Protein AF-A0A2E7CZ34-F1 (afdb_monomer_lite)

Radius of gyration: 28.28 Å; chains: 1; bounding box: 72×47×77 Å

Foldseek 3Di:
DDVVVVVVVVVVVVVVVVVVVVVVVVVVVVVVVVVVVVVVPPDPPDPPPDDPLVVCLVQADQADKDALVVSCVRVVNDPVCSVVSVVSVVVCVVVLQKDWFDDLDPPDGTIIHGSNHDDDPDPLRRDDPVRLLVVVCVVVVDDDDPVVSVVVSNVVVPPPPVPPPDD

Secondary structure (DSSP, 8-state):
--HHHHHHHHHHHHHHHHHHHHHHHHHHHHHHHHHHHHHHS-SS----SS-HHHHHHHHS-SSS-EEHHHHHHHTT--GGGHHHHHHHHHHHHHTTSEEEPPPSSTTSPPEEEETTSSS-S-TTTSS-HHHHHHHHHHHH-S---HHHHHHHHHHTTTTTTTSSS--

Sequence (167 aa):
MTAFDELKRQAAAKRDAAIREARKEYRETIRSLDGLRCKLAPKKRKRSSVPLHERILQVIPTDACFTVSDLESWLGLNYSDHDLIRSTLYRMIKRGQIKRMRRSRCREVAMFASVEYGPSVSKWDDMTLVEAAETVLRELGRPISAMALGTWLRSDCRCKNDAQVVA

Structure (mmCIF, N/CA/C/O backbone):
data_AF-A0A2E7CZ34-F1
#
_entry.id   AF-A0A2E7CZ34-F1
#
loop_
_atom_site.group_PDB
_atom_site.id
_atom_site.type_symbol
_atom_site.label_atom_id
_atom_site.label_alt_id
_atom_site.label_comp_id
_atom_site.label_asym_id
_atom_site.label_entity_id
_atom_site.label_seq_id
_atom_site.pdbx_PDB_ins_code
_atom_site.Cartn_x
_atom_site.Cartn_y
_atom_site.Cartn_z
_atom_site.occupancy
_atom_site.B_iso_or_equiv
_atom_site.auth_seq_id
_atom_site.auth_comp_id
_atom_site.auth_asym_id
_atom_site.auth_atom_id
_atom_site.pdbx_PDB_model_num
ATOM 1 N N . MET A 1 1 ? 57.110 -2.429 -32.749 1.00 56.66 1 MET A N 1
ATOM 2 C CA . MET A 1 1 ? 55.735 -2.854 -32.397 1.00 56.66 1 MET A CA 1
ATOM 3 C C . MET A 1 1 ? 55.455 -4.150 -33.130 1.00 56.66 1 MET A C 1
ATOM 5 O O . MET A 1 1 ? 55.829 -4.229 -34.292 1.00 56.66 1 MET A O 1
ATOM 9 N N . THR A 1 2 ? 54.910 -5.172 -32.467 1.00 82.38 2 THR A N 1
ATOM 10 C CA . THR A 1 2 ? 54.723 -6.491 -33.097 1.00 82.38 2 THR A CA 1
ATOM 11 C C . THR A 1 2 ? 53.351 -6.586 -33.769 1.00 82.38 2 THR A C 1
ATOM 13 O O . THR A 1 2 ? 52.384 -6.012 -33.271 1.00 82.38 2 THR A O 1
ATOM 16 N N . ALA A 1 3 ? 53.236 -7.330 -34.875 1.00 82.19 3 ALA A N 1
ATOM 17 C CA . ALA A 1 3 ? 51.959 -7.564 -35.573 1.00 82.19 3 ALA A CA 1
ATOM 18 C C . ALA A 1 3 ? 50.871 -8.159 -34.648 1.00 82.19 3 ALA A C 1
ATOM 20 O O . ALA A 1 3 ? 49.672 -7.961 -34.839 1.00 82.19 3 ALA A O 1
ATOM 21 N N . PHE A 1 4 ? 51.296 -8.848 -33.589 1.00 84.88 4 PHE A N 1
ATOM 22 C CA . PHE A 1 4 ? 50.427 -9.369 -32.541 1.00 84.88 4 PHE A CA 1
ATOM 23 C C . PHE A 1 4 ? 49.767 -8.263 -31.696 1.00 84.88 4 PHE A C 1
ATOM 25 O O . PHE A 1 4 ? 48.591 -8.371 -31.343 1.00 84.88 4 PHE A O 1
ATOM 32 N N . ASP A 1 5 ? 50.485 -7.173 -31.413 1.00 87.19 5 ASP A N 1
ATOM 33 C CA . ASP A 1 5 ? 49.944 -6.023 -30.678 1.00 87.19 5 ASP A CA 1
ATOM 34 C C . ASP A 1 5 ? 48.900 -5.261 -31.508 1.00 87.19 5 ASP A C 1
ATOM 36 O O . ASP A 1 5 ? 47.910 -4.759 -30.969 1.00 87.19 5 ASP A O 1
ATOM 40 N N . GLU A 1 6 ? 49.082 -5.219 -32.830 1.00 84.94 6 GLU A N 1
ATOM 41 C CA . GLU A 1 6 ? 48.107 -4.663 -33.772 1.00 84.94 6 GLU A CA 1
ATOM 42 C C . GLU A 1 6 ? 46.817 -5.483 -33.820 1.00 84.94 6 GLU A C 1
ATOM 44 O O . GLU A 1 6 ? 45.729 -4.918 -33.689 1.00 84.94 6 GLU A O 1
ATOM 49 N N . LEU A 1 7 ? 46.918 -6.813 -33.903 1.00 87.25 7 LEU A N 1
ATOM 50 C CA . LEU A 1 7 ? 45.752 -7.700 -33.845 1.00 87.25 7 LEU A CA 1
ATOM 51 C C . LEU A 1 7 ? 45.006 -7.578 -32.509 1.00 87.25 7 LEU A C 1
ATOM 53 O O . LEU A 1 7 ? 43.774 -7.521 -32.492 1.00 87.25 7 LEU A O 1
ATOM 57 N N . LYS A 1 8 ? 45.729 -7.453 -31.388 1.00 88.69 8 LYS A N 1
ATOM 58 C CA . LYS A 1 8 ? 45.122 -7.188 -30.074 1.00 88.69 8 LYS A CA 1
ATOM 59 C C . LYS A 1 8 ? 44.377 -5.856 -30.036 1.00 88.69 8 LYS A C 1
ATOM 61 O O . LYS A 1 8 ? 43.258 -5.809 -29.526 1.00 88.69 8 LYS A O 1
ATOM 66 N N . ARG A 1 9 ? 44.953 -4.784 -30.590 1.00 88.38 9 ARG A N 1
ATOM 67 C CA . ARG A 1 9 ? 44.278 -3.477 -30.677 1.00 88.38 9 ARG A CA 1
ATOM 68 C C . ARG A 1 9 ? 43.032 -3.533 -31.551 1.00 88.38 9 ARG A C 1
ATOM 70 O O . ARG A 1 9 ? 42.005 -2.986 -31.162 1.00 88.38 9 ARG A O 1
ATOM 77 N N . GLN A 1 10 ? 43.089 -4.222 -32.688 1.00 87.31 10 GLN A N 1
ATOM 78 C CA . GLN A 1 10 ? 41.930 -4.391 -33.565 1.00 87.31 10 GLN A CA 1
ATOM 79 C C . GLN A 1 10 ? 40.818 -5.214 -32.898 1.00 87.31 10 GLN A C 1
ATOM 81 O O . GLN A 1 10 ? 39.644 -4.858 -33.000 1.00 87.31 10 GLN A O 1
ATOM 86 N N . ALA A 1 11 ? 41.168 -6.275 -32.168 1.00 90.38 11 ALA A N 1
ATOM 87 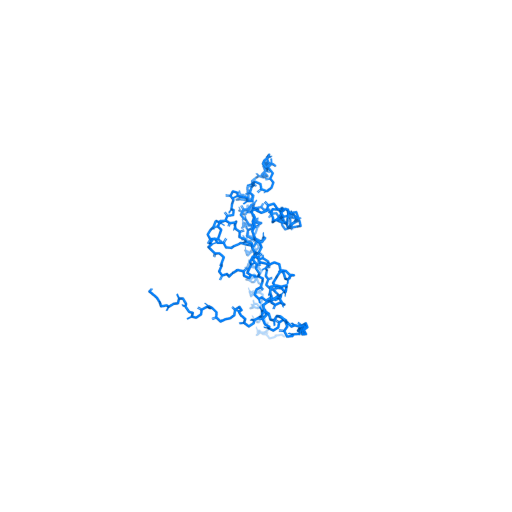C CA . ALA A 1 11 ? 40.204 -7.071 -31.410 1.00 90.38 11 ALA A CA 1
ATOM 88 C C . ALA A 1 11 ? 39.555 -6.262 -30.273 1.00 90.38 11 ALA A C 1
ATOM 90 O O . ALA A 1 11 ? 38.335 -6.310 -30.104 1.00 90.38 11 ALA A O 1
ATOM 91 N N . ALA A 1 12 ? 40.346 -5.474 -29.537 1.00 89.81 12 ALA A N 1
ATOM 92 C CA . ALA A 1 12 ? 39.839 -4.573 -28.503 1.00 89.81 12 ALA A CA 1
ATOM 93 C C . ALA A 1 12 ? 38.894 -3.514 -29.093 1.00 89.81 12 ALA A C 1
ATOM 95 O O . ALA A 1 12 ? 37.781 -3.343 -28.604 1.00 89.81 12 ALA A O 1
ATOM 96 N N . ALA A 1 13 ? 39.273 -2.893 -30.214 1.00 88.62 13 ALA A N 1
ATOM 97 C CA . ALA A 1 13 ? 38.437 -1.912 -30.901 1.00 88.62 13 ALA A CA 1
ATOM 98 C C . ALA A 1 13 ? 37.097 -2.503 -31.374 1.00 88.62 13 ALA A C 1
ATOM 100 O O . ALA A 1 13 ? 36.055 -1.862 -31.219 1.00 88.62 13 ALA A O 1
ATOM 101 N N . LYS A 1 14 ? 37.098 -3.739 -31.899 1.00 92.19 14 LYS A N 1
ATOM 102 C CA . LYS A 1 14 ? 35.868 -4.457 -32.282 1.00 92.19 14 LYS A CA 1
ATOM 103 C C . LYS A 1 14 ? 34.983 -4.762 -31.074 1.00 92.19 14 LYS A C 1
ATOM 105 O O . LYS A 1 14 ? 33.777 -4.530 -31.125 1.00 92.19 14 LYS A O 1
ATOM 110 N N . ARG A 1 15 ? 35.577 -5.229 -29.974 1.00 89.31 15 ARG A N 1
ATOM 111 C CA . ARG A 1 15 ? 34.860 -5.482 -28.718 1.00 89.31 15 ARG A CA 1
ATOM 112 C C . ARG A 1 15 ? 34.220 -4.202 -28.173 1.00 89.31 15 ARG A C 1
ATOM 114 O O . ARG A 1 15 ? 33.045 -4.211 -27.819 1.00 89.31 15 ARG A O 1
ATOM 121 N N . ASP A 1 16 ? 34.959 -3.100 -28.150 1.00 91.25 16 ASP A N 1
ATOM 122 C CA . ASP A 1 16 ? 34.470 -1.821 -27.627 1.00 91.25 16 ASP A CA 1
ATOM 123 C C . ASP A 1 16 ? 33.408 -1.180 -28.527 1.00 91.25 16 ASP A C 1
ATOM 125 O O . ASP A 1 16 ? 32.526 -0.466 -28.042 1.00 91.25 16 ASP A O 1
ATOM 129 N N . ALA A 1 17 ? 33.467 -1.420 -29.840 1.00 91.38 17 ALA A N 1
ATOM 130 C CA . ALA A 1 17 ? 32.405 -1.040 -30.767 1.00 91.38 17 ALA A CA 1
ATOM 131 C C . ALA A 1 17 ? 31.109 -1.813 -30.470 1.00 91.38 17 ALA A C 1
ATOM 133 O O . ALA A 1 17 ? 30.079 -1.183 -30.238 1.00 91.38 17 ALA A O 1
ATOM 134 N N . ALA A 1 18 ? 31.186 -3.142 -30.345 1.00 90.25 18 ALA A N 1
ATOM 135 C CA . ALA A 1 18 ? 30.031 -3.984 -30.027 1.00 90.25 18 ALA A CA 1
ATOM 136 C C . ALA A 1 18 ? 29.403 -3.629 -28.666 1.00 90.25 18 ALA A C 1
ATOM 138 O O . ALA A 1 18 ? 28.185 -3.527 -28.538 1.00 90.25 18 ALA A O 1
ATOM 139 N N . ILE A 1 19 ? 30.225 -3.359 -27.644 1.00 90.06 19 ILE A N 1
ATOM 140 C CA . ILE A 1 19 ? 29.738 -2.927 -26.324 1.00 90.06 19 ILE A CA 1
ATOM 141 C C . ILE A 1 19 ? 29.029 -1.570 -26.412 1.00 90.06 19 ILE A C 1
ATOM 143 O O . ILE A 1 19 ? 28.015 -1.358 -25.742 1.00 90.06 19 ILE A O 1
ATOM 147 N N . ARG A 1 20 ? 29.551 -0.626 -27.204 1.00 92.50 20 ARG A N 1
ATOM 148 C CA . ARG A 1 20 ? 28.905 0.681 -27.392 1.00 92.50 20 ARG A CA 1
ATOM 149 C C . ARG A 1 20 ? 27.564 0.554 -28.100 1.00 92.50 20 ARG A C 1
ATOM 151 O O . ARG A 1 20 ? 26.617 1.215 -27.681 1.00 92.50 20 ARG A O 1
ATOM 158 N N . GLU A 1 21 ? 27.488 -0.289 -29.119 1.00 91.88 21 GLU A N 1
ATOM 159 C CA . GLU A 1 21 ? 26.266 -0.539 -29.878 1.00 91.88 21 GLU A CA 1
ATOM 160 C C . GLU A 1 21 ? 25.191 -1.194 -29.003 1.00 91.88 21 GLU A C 1
ATOM 162 O O . GLU A 1 21 ? 24.110 -0.629 -28.849 1.00 91.88 21 GLU A O 1
ATOM 167 N N . ALA A 1 22 ? 25.541 -2.255 -28.268 1.00 88.88 22 ALA A N 1
ATOM 168 C CA . ALA A 1 22 ? 24.637 -2.903 -27.316 1.00 88.88 22 ALA A CA 1
ATOM 169 C C . ALA A 1 22 ? 24.145 -1.942 -26.215 1.00 88.88 22 ALA A C 1
ATOM 171 O O . ALA A 1 22 ? 22.974 -1.942 -25.835 1.00 88.88 22 ALA A O 1
ATOM 172 N N . ARG A 1 23 ? 25.021 -1.064 -25.704 1.00 90.75 23 ARG A N 1
ATOM 173 C CA . ARG A 1 23 ? 24.629 -0.032 -24.725 1.00 90.75 23 ARG A CA 1
ATOM 174 C C . ARG A 1 23 ? 23.693 1.013 -25.321 1.00 90.75 23 ARG A C 1
ATOM 176 O O . ARG A 1 23 ? 22.861 1.549 -24.589 1.00 90.75 23 ARG A O 1
ATOM 183 N N . LYS A 1 24 ? 23.863 1.360 -26.597 1.00 92.88 24 LYS A N 1
ATOM 184 C CA . LYS A 1 24 ? 22.998 2.313 -27.297 1.00 92.88 24 LYS A CA 1
ATOM 185 C C . LYS A 1 24 ? 21.608 1.712 -27.483 1.00 92.88 24 LYS A C 1
ATOM 187 O O . LYS A 1 24 ? 20.641 2.341 -27.064 1.00 92.88 24 LYS A O 1
ATOM 192 N N . GLU A 1 25 ? 21.543 0.483 -27.986 1.00 90.62 25 GLU A N 1
ATOM 193 C CA . GLU A 1 25 ? 20.299 -0.260 -28.181 1.00 90.62 25 GLU A CA 1
ATOM 194 C C . GLU A 1 25 ? 19.543 -0.424 -26.858 1.00 90.62 25 GLU A C 1
ATOM 196 O O . GLU A 1 25 ? 18.396 -0.005 -26.751 1.00 90.62 25 GLU A O 1
ATOM 201 N N . TYR A 1 26 ? 20.223 -0.856 -25.790 1.00 89.50 26 TYR A N 1
ATOM 202 C CA . TYR A 1 26 ? 19.622 -0.968 -24.457 1.00 89.50 26 TYR A CA 1
ATOM 203 C C . TYR A 1 26 ? 19.017 0.354 -23.952 1.00 89.50 26 TYR A C 1
ATOM 205 O O . TYR A 1 26 ? 17.918 0.377 -23.395 1.00 89.50 26 TYR A O 1
ATOM 213 N N . ARG A 1 27 ? 19.704 1.490 -24.158 1.00 88.38 27 ARG A N 1
ATOM 214 C CA . ARG A 1 27 ? 19.172 2.813 -23.779 1.00 88.38 27 ARG A CA 1
ATOM 215 C C . ARG A 1 27 ? 17.959 3.208 -24.616 1.00 88.38 27 ARG A C 1
ATOM 217 O O . ARG A 1 27 ? 17.063 3.866 -24.091 1.00 88.38 27 ARG A O 1
ATOM 224 N N . GLU A 1 28 ? 17.941 2.860 -25.897 1.00 89.69 28 GLU A N 1
ATOM 225 C CA . GLU A 1 28 ? 16.801 3.103 -26.784 1.00 89.69 28 GLU A CA 1
ATOM 226 C C . GLU A 1 28 ? 15.602 2.239 -26.381 1.00 89.69 28 GLU A C 1
ATOM 228 O O . GLU A 1 28 ? 14.491 2.761 -26.275 1.00 89.69 28 GLU A O 1
ATOM 233 N N . THR A 1 29 ? 15.824 0.969 -26.030 1.00 84.94 29 THR A N 1
ATOM 234 C CA . THR A 1 29 ? 14.781 0.081 -25.501 1.00 84.94 29 THR A CA 1
ATOM 235 C C . THR A 1 29 ? 14.217 0.600 -24.183 1.00 84.94 29 THR A C 1
ATOM 237 O O . THR A 1 29 ? 12.998 0.658 -24.034 1.00 84.94 29 THR A O 1
ATOM 240 N N . ILE A 1 30 ? 15.065 1.050 -23.248 1.00 87.06 30 ILE A N 1
ATOM 241 C CA . ILE A 1 30 ? 14.601 1.667 -21.994 1.00 87.06 30 ILE A CA 1
ATOM 242 C C . ILE A 1 30 ? 13.740 2.898 -22.280 1.00 87.06 30 ILE A C 1
ATOM 244 O O . ILE A 1 30 ? 12.641 3.000 -21.744 1.00 87.06 30 ILE A O 1
ATOM 248 N N . ARG A 1 31 ? 14.178 3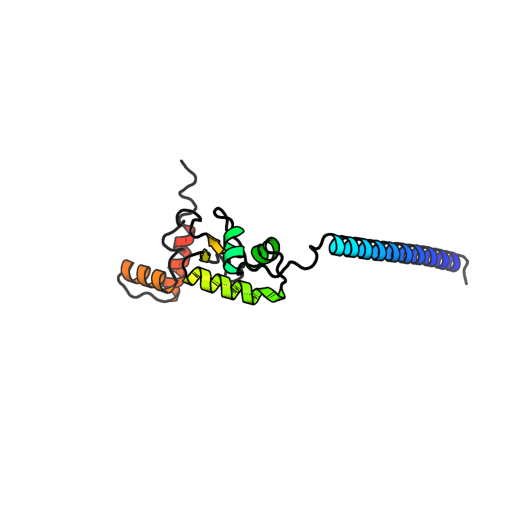.805 -23.164 1.00 81.44 31 ARG A N 1
ATOM 249 C CA . ARG A 1 31 ? 13.372 4.987 -23.519 1.00 81.44 31 ARG A CA 1
ATOM 250 C C . ARG A 1 31 ? 12.048 4.615 -24.179 1.00 81.44 31 ARG A C 1
ATOM 252 O O . ARG A 1 31 ? 11.045 5.277 -23.930 1.00 81.44 31 ARG A O 1
ATOM 259 N N . SER A 1 32 ? 12.035 3.575 -25.012 1.00 79.94 32 SER A N 1
ATOM 260 C CA . SER A 1 32 ? 10.811 3.051 -25.624 1.00 79.94 32 SER A CA 1
ATOM 261 C C . SER A 1 32 ? 9.853 2.498 -24.565 1.00 79.94 32 SER A C 1
ATOM 263 O O . SER A 1 32 ? 8.675 2.855 -24.554 1.00 79.94 32 SER A O 1
ATOM 265 N N . LEU A 1 33 ? 10.365 1.711 -23.612 1.00 74.50 33 LEU A N 1
ATOM 266 C CA . LEU A 1 33 ? 9.592 1.184 -22.486 1.00 74.50 33 LEU A CA 1
ATOM 267 C C . LEU A 1 33 ? 9.063 2.296 -21.577 1.00 74.50 33 LEU A C 1
ATOM 269 O O . LEU A 1 33 ? 7.897 2.252 -21.195 1.00 74.50 33 LEU A O 1
ATOM 273 N N . ASP A 1 34 ? 9.865 3.317 -21.278 1.00 69.12 34 ASP A N 1
ATOM 274 C CA . ASP A 1 34 ? 9.423 4.481 -20.503 1.00 69.12 34 ASP A CA 1
ATOM 275 C C . ASP A 1 34 ? 8.373 5.299 -21.267 1.00 69.12 34 ASP A C 1
ATOM 277 O O . ASP A 1 34 ? 7.374 5.729 -20.693 1.00 69.12 34 ASP A O 1
ATOM 281 N N . GLY A 1 35 ? 8.525 5.449 -22.585 1.00 72.44 35 GLY A N 1
ATOM 282 C CA . GLY A 1 35 ? 7.521 6.072 -23.447 1.00 72.44 35 GLY A CA 1
ATOM 283 C C . GLY A 1 35 ? 6.200 5.298 -23.472 1.00 72.44 35 GLY A C 1
ATOM 284 O O . GLY A 1 35 ? 5.127 5.900 -23.403 1.00 72.44 35 GLY A O 1
ATOM 285 N N . LEU A 1 36 ? 6.258 3.966 -23.524 1.00 75.31 36 LEU A N 1
ATOM 286 C CA . LEU A 1 36 ? 5.084 3.095 -23.444 1.00 75.31 36 LEU A CA 1
ATOM 287 C C . LEU A 1 36 ? 4.442 3.137 -22.054 1.00 75.31 36 LEU A C 1
ATOM 289 O O . LEU A 1 36 ? 3.221 3.251 -21.964 1.00 75.31 36 LEU A O 1
ATOM 293 N N . ARG A 1 37 ? 5.238 3.151 -20.978 1.00 61.28 37 ARG A N 1
ATOM 294 C CA . ARG A 1 37 ? 4.757 3.369 -19.605 1.00 61.28 37 ARG A CA 1
ATOM 295 C C . ARG A 1 37 ? 4.054 4.712 -19.464 1.00 61.28 37 ARG A C 1
ATOM 297 O O . ARG A 1 37 ? 2.986 4.757 -18.873 1.00 61.28 37 ARG A O 1
ATOM 304 N N . CYS A 1 38 ? 4.577 5.780 -20.062 1.00 57.88 38 CYS A N 1
ATOM 305 C CA . CYS A 1 38 ? 3.928 7.093 -20.075 1.00 57.88 38 CYS A CA 1
ATOM 306 C C . CYS A 1 38 ? 2.626 7.123 -20.894 1.00 57.88 38 CYS A C 1
ATOM 308 O O . CYS A 1 38 ? 1.723 7.887 -20.564 1.00 57.88 38 CYS A O 1
ATOM 310 N N . LYS A 1 39 ? 2.507 6.306 -21.951 1.00 59.34 39 LYS A N 1
ATOM 311 C CA . LYS A 1 39 ? 1.268 6.173 -22.744 1.00 59.34 39 LYS A CA 1
ATOM 312 C C . LYS A 1 39 ? 0.211 5.308 -22.054 1.00 59.34 39 LYS A C 1
ATOM 314 O O . LYS A 1 39 ? -0.977 5.577 -22.207 1.00 59.34 39 LYS A O 1
ATOM 319 N N . LEU A 1 40 ? 0.643 4.290 -21.312 1.00 58.44 40 LEU A N 1
ATOM 320 C CA . LEU A 1 40 ? -0.210 3.419 -20.498 1.00 58.44 40 LEU A CA 1
ATOM 321 C C . LEU A 1 40 ? -0.546 4.041 -19.136 1.00 58.44 40 LEU A C 1
ATOM 323 O O . LEU A 1 40 ? -1.537 3.660 -18.517 1.00 58.44 40 LEU A O 1
ATOM 327 N N . ALA A 1 41 ? 0.244 5.014 -18.673 1.00 52.59 41 ALA A N 1
ATOM 328 C CA . ALA A 1 41 ? -0.063 5.783 -17.483 1.00 52.59 41 ALA A CA 1
ATOM 329 C C . ALA A 1 41 ? -1.370 6.557 -17.721 1.00 52.59 41 ALA A C 1
ATOM 331 O O . ALA A 1 41 ? -1.464 7.337 -18.676 1.00 52.59 41 ALA A O 1
ATOM 332 N N . PRO A 1 42 ? -2.400 6.367 -16.879 1.00 52.69 42 PRO A N 1
ATOM 333 C CA . PRO A 1 42 ? -3.674 7.040 -17.063 1.00 52.69 42 PRO A CA 1
ATOM 334 C C . PRO A 1 42 ? -3.458 8.557 -17.030 1.00 52.69 42 PRO A C 1
ATOM 336 O O . PRO A 1 42 ? -3.040 9.115 -16.012 1.00 52.69 42 PRO A O 1
ATOM 339 N N . LYS A 1 43 ? -3.735 9.223 -18.165 1.00 52.44 43 LYS A N 1
ATOM 340 C CA . LYS A 1 43 ? -3.729 10.688 -18.317 1.00 52.44 43 LYS A CA 1
ATOM 341 C C . LYS A 1 43 ? -4.408 11.312 -17.101 1.00 52.44 43 LYS A C 1
ATOM 343 O O . LYS A 1 43 ? -5.585 11.039 -16.887 1.00 52.44 43 LYS A O 1
ATOM 348 N N . LYS A 1 44 ? -3.646 12.104 -16.329 1.00 49.75 44 LYS A N 1
ATOM 349 C CA . LYS A 1 44 ? -4.066 12.938 -15.184 1.00 49.75 44 LYS A CA 1
ATOM 350 C C . LYS A 1 44 ? -5.462 12.577 -14.682 1.00 49.75 44 LYS A C 1
ATOM 352 O O . LYS A 1 44 ? -6.456 13.137 -15.144 1.00 49.75 44 LYS A O 1
ATOM 357 N N . ARG A 1 45 ? -5.521 11.630 -13.743 1.00 52.75 45 ARG A N 1
ATOM 358 C CA . ARG A 1 45 ? -6.765 11.269 -13.061 1.00 52.75 45 ARG A CA 1
ATOM 359 C C . ARG A 1 45 ? -7.435 12.559 -12.600 1.00 52.75 45 ARG A C 1
ATOM 361 O O . ARG A 1 45 ? -6.839 13.322 -11.836 1.00 52.75 45 ARG A O 1
ATOM 368 N N . LYS A 1 46 ? -8.648 12.820 -13.107 1.00 51.00 46 LYS A N 1
ATOM 369 C CA . LYS A 1 46 ? -9.557 13.819 -12.534 1.00 51.00 46 LYS A CA 1
ATOM 370 C C . LYS A 1 46 ? -9.452 13.659 -11.022 1.00 51.00 46 LYS A C 1
ATOM 372 O O . LYS A 1 46 ? -9.545 12.524 -10.551 1.00 51.00 46 LYS A O 1
ATOM 377 N N . ARG A 1 47 ? -9.199 14.747 -10.280 1.00 52.97 47 ARG A N 1
ATOM 378 C CA . ARG A 1 47 ? -9.333 14.714 -8.819 1.00 52.97 47 ARG A CA 1
ATOM 379 C C . ARG A 1 47 ? -10.700 14.104 -8.561 1.00 52.97 47 ARG A C 1
ATOM 381 O O . ARG A 1 47 ? -11.709 14.690 -8.943 1.00 52.97 47 ARG A O 1
ATOM 388 N N . SER A 1 48 ? -10.697 12.873 -8.071 1.00 56.47 48 SER A N 1
ATOM 389 C CA . SER A 1 48 ? -11.920 12.167 -7.753 1.00 56.47 48 SER A CA 1
ATOM 390 C C . SER A 1 48 ? -12.695 13.069 -6.802 1.00 56.47 48 SER A C 1
ATOM 392 O O . SER A 1 48 ? -12.139 13.470 -5.781 1.00 56.47 48 SER A O 1
ATOM 394 N N . SER A 1 49 ? -13.932 13.431 -7.148 1.00 67.62 49 SER A N 1
ATOM 395 C CA . SER A 1 49 ? -14.816 14.146 -6.218 1.00 67.62 49 SER A CA 1
ATOM 396 C C . SER A 1 49 ? -15.074 13.309 -4.965 1.00 67.62 49 SER A C 1
ATOM 398 O O . SER A 1 49 ? -15.363 13.854 -3.907 1.00 67.62 49 SER A O 1
ATOM 400 N N . VAL A 1 50 ? -14.921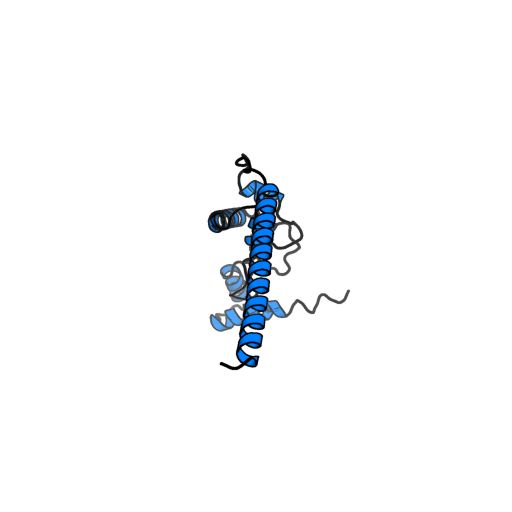 11.987 -5.096 1.00 78.00 50 VAL A N 1
ATOM 401 C CA . VAL A 1 50 ? -15.029 11.011 -4.021 1.00 78.00 50 VAL A CA 1
ATOM 402 C C . VAL A 1 50 ? -13.815 11.135 -3.089 1.00 78.00 50 VAL A C 1
ATOM 404 O O . VAL A 1 50 ? -12.673 10.999 -3.561 1.00 78.00 50 VAL A O 1
ATOM 407 N N . PRO A 1 51 ? -14.039 11.370 -1.784 1.00 86.88 51 PRO A N 1
ATOM 408 C CA . PRO A 1 51 ? -13.001 11.404 -0.764 1.00 86.88 51 PRO A CA 1
ATOM 409 C C . PRO A 1 51 ? -12.140 10.134 -0.734 1.00 86.88 51 PRO A C 1
ATOM 411 O O . PRO A 1 51 ? -12.601 9.034 -1.031 1.00 86.88 51 PRO A O 1
ATOM 414 N N . LEU A 1 52 ? -10.887 10.261 -0.287 1.00 87.19 52 LEU A N 1
ATOM 415 C CA . LEU A 1 52 ? -9.940 9.139 -0.236 1.00 87.19 52 LEU A CA 1
ATOM 416 C C . LEU A 1 52 ? -10.464 7.936 0.570 1.00 87.19 52 LEU A C 1
ATOM 418 O O . LEU A 1 52 ? -10.264 6.803 0.156 1.00 87.19 52 LEU A O 1
ATOM 422 N N . HIS A 1 53 ? -11.155 8.172 1.688 1.00 88.38 53 HIS A N 1
ATOM 423 C CA . HIS A 1 53 ? -11.671 7.096 2.539 1.00 88.38 53 HIS A CA 1
ATOM 424 C C . HIS A 1 53 ? -12.732 6.224 1.841 1.00 88.38 53 HIS A C 1
ATOM 426 O O . HIS A 1 53 ? -12.686 5.005 1.961 1.00 88.38 53 HIS A O 1
ATOM 432 N N . GLU A 1 54 ? -13.638 6.824 1.064 1.00 88.31 54 GLU A N 1
ATOM 433 C CA . GLU A 1 54 ? -14.640 6.096 0.273 1.00 88.31 54 GLU A CA 1
ATOM 434 C C . GLU A 1 54 ? -13.976 5.276 -0.833 1.00 88.31 54 GLU A C 1
ATOM 436 O O . GLU A 1 54 ? -14.316 4.115 -1.040 1.00 88.31 54 GLU A O 1
ATOM 441 N N . ARG A 1 55 ? -12.959 5.843 -1.491 1.00 89.50 55 ARG A N 1
ATOM 442 C CA . ARG A 1 55 ? -12.172 5.117 -2.497 1.00 89.50 55 ARG A CA 1
ATOM 443 C C . ARG A 1 55 ? -11.439 3.920 -1.898 1.00 89.50 55 ARG A C 1
ATOM 445 O O . ARG A 1 55 ? -11.350 2.885 -2.541 1.00 89.50 55 ARG A O 1
ATOM 452 N N . ILE A 1 56 ? -10.903 4.067 -0.687 1.00 90.75 56 ILE A N 1
ATOM 453 C CA . ILE A 1 56 ? -10.247 2.977 0.037 1.00 90.75 56 ILE A CA 1
ATOM 454 C C . ILE A 1 56 ? -11.262 1.852 0.306 1.00 90.75 56 ILE A C 1
ATOM 456 O O . ILE A 1 56 ? -10.988 0.708 -0.035 1.00 90.75 56 ILE A O 1
ATOM 460 N N . LEU A 1 57 ? -12.454 2.165 0.826 1.00 88.44 57 LEU A N 1
ATOM 461 C CA . LEU A 1 57 ? -13.489 1.158 1.113 1.00 88.44 57 LEU A CA 1
ATOM 462 C C . LEU A 1 57 ? -13.961 0.381 -0.124 1.00 88.44 57 LEU A C 1
ATOM 464 O O . LEU A 1 57 ? -14.272 -0.795 -0.009 1.00 88.44 57 LEU A O 1
ATOM 468 N N . GLN A 1 58 ? -13.984 1.010 -1.301 1.00 88.19 58 GLN A N 1
ATOM 469 C CA . GLN A 1 58 ? -14.378 0.351 -2.555 1.00 88.19 58 GLN A CA 1
ATOM 470 C C . GLN A 1 58 ? -13.369 -0.688 -3.059 1.00 88.19 58 GLN A C 1
ATOM 472 O O . GLN A 1 58 ? -13.707 -1.497 -3.918 1.00 88.19 58 GLN A O 1
ATOM 477 N N . VAL A 1 59 ? -12.122 -0.613 -2.598 1.00 87.88 59 VAL A N 1
ATOM 478 C CA . VAL A 1 59 ? -10.998 -1.365 -3.172 1.00 87.88 59 VAL A CA 1
ATOM 479 C C . VAL A 1 59 ? -10.417 -2.372 -2.180 1.00 87.88 59 VAL A C 1
ATOM 481 O O . VAL A 1 59 ? -9.735 -3.308 -2.588 1.00 87.88 59 VAL A O 1
ATOM 484 N N . ILE A 1 60 ? -10.677 -2.200 -0.883 1.00 90.25 60 ILE A N 1
ATOM 485 C CA . ILE A 1 60 ? -10.206 -3.129 0.143 1.00 90.25 60 ILE A CA 1
ATOM 486 C C . ILE A 1 60 ? -10.847 -4.515 -0.056 1.00 90.25 60 ILE A C 1
ATOM 488 O O . ILE A 1 60 ? -12.072 -4.601 -0.145 1.00 90.25 60 ILE A O 1
ATOM 492 N N . PRO A 1 61 ? -10.052 -5.600 -0.038 1.00 84.69 61 PRO A N 1
ATOM 493 C CA . PRO A 1 61 ? -10.586 -6.954 0.007 1.00 84.69 61 PRO A CA 1
ATOM 494 C C . PRO A 1 61 ? -11.269 -7.232 1.354 1.00 84.69 61 PRO A C 1
ATOM 496 O O . PRO A 1 61 ? -10.758 -6.884 2.422 1.00 84.69 61 PRO A O 1
ATOM 499 N N . THR A 1 62 ? -12.432 -7.876 1.311 1.00 84.19 62 THR A N 1
ATOM 500 C CA . THR A 1 62 ? -13.185 -8.291 2.507 1.00 84.19 62 THR A CA 1
ATOM 501 C C . THR A 1 62 ? -12.628 -9.569 3.130 1.00 84.19 62 THR A C 1
ATOM 503 O O . THR A 1 62 ? -12.796 -9.800 4.322 1.00 84.19 62 THR A O 1
ATOM 506 N N . ASP A 1 63 ? -11.942 -10.381 2.331 1.00 79.88 63 ASP A N 1
ATOM 507 C CA . ASP A 1 63 ? -11.463 -11.732 2.623 1.00 79.88 63 ASP A CA 1
ATOM 508 C C . ASP A 1 63 ? -9.936 -11.826 2.769 1.00 79.88 63 ASP A C 1
ATOM 510 O O . ASP A 1 63 ? -9.409 -12.916 2.987 1.00 79.88 63 ASP A O 1
ATOM 514 N N . ALA A 1 64 ? -9.217 -10.702 2.683 1.00 80.75 64 ALA A N 1
ATOM 515 C CA . ALA A 1 64 ? -7.762 -10.667 2.790 1.00 80.75 64 ALA A CA 1
ATOM 516 C C . ALA A 1 64 ? -7.240 -9.460 3.584 1.00 80.75 64 ALA A C 1
ATOM 518 O O . ALA A 1 64 ? -7.852 -8.392 3.651 1.00 80.75 64 ALA A O 1
ATOM 519 N N . CYS A 1 65 ? -6.044 -9.626 4.150 1.00 86.88 65 CYS A N 1
ATOM 520 C CA . CYS A 1 65 ? -5.263 -8.522 4.696 1.00 86.88 65 CYS A CA 1
ATOM 521 C C . CYS A 1 65 ? -4.591 -7.721 3.571 1.00 86.88 65 CYS A C 1
ATOM 523 O O . CYS A 1 65 ? -4.203 -8.272 2.544 1.00 86.88 65 CYS A O 1
ATOM 525 N N . PHE A 1 66 ? -4.369 -6.431 3.808 1.00 88.69 66 PHE A N 1
ATOM 526 C CA . PHE A 1 66 ? -3.679 -5.530 2.888 1.00 88.69 66 PHE A CA 1
ATOM 527 C C . PHE A 1 66 ? -2.705 -4.604 3.623 1.00 88.69 66 PHE A C 1
ATOM 529 O O . PHE A 1 66 ? -2.796 -4.377 4.833 1.00 88.69 66 PHE A O 1
ATOM 536 N N . THR A 1 67 ? -1.759 -4.040 2.883 1.00 90.44 67 THR A N 1
ATOM 537 C CA . THR A 1 67 ? -0.776 -3.065 3.363 1.00 90.44 67 THR A CA 1
ATOM 538 C C . THR A 1 67 ? -1.013 -1.683 2.752 1.00 90.44 67 THR A C 1
ATOM 540 O O . THR A 1 67 ? -1.826 -1.496 1.847 1.00 90.44 67 THR A O 1
ATOM 543 N N . VAL A 1 68 ? -0.281 -0.676 3.240 1.00 89.62 68 VAL A N 1
ATOM 544 C CA . VAL A 1 68 ? -0.324 0.676 2.652 1.00 89.62 68 VAL A CA 1
ATOM 545 C C . VAL A 1 68 ? 0.155 0.663 1.198 1.00 89.62 68 VAL A C 1
ATOM 547 O O . VAL A 1 68 ? -0.434 1.341 0.364 1.00 89.62 68 VAL A O 1
ATOM 550 N N . SER A 1 69 ? 1.176 -0.136 0.884 1.00 87.12 69 SER A N 1
ATOM 551 C CA . SER A 1 69 ? 1.718 -0.246 -0.473 1.00 87.12 69 SER A CA 1
ATOM 552 C C . SER A 1 69 ? 0.730 -0.889 -1.449 1.00 87.12 69 SER A C 1
ATOM 554 O O . SER A 1 69 ? 0.678 -0.495 -2.613 1.00 87.12 69 SER A O 1
ATOM 556 N N . ASP A 1 70 ? -0.108 -1.813 -0.974 1.00 87.88 70 ASP A N 1
ATOM 557 C CA . ASP A 1 70 ? -1.180 -2.389 -1.793 1.00 87.88 70 ASP A CA 1
ATOM 558 C C . ASP A 1 70 ? -2.217 -1.319 -2.156 1.00 87.88 70 ASP A C 1
ATOM 560 O O . ASP A 1 70 ? -2.585 -1.179 -3.321 1.00 87.88 70 ASP A O 1
ATOM 564 N N . LEU A 1 71 ? -2.607 -0.478 -1.188 1.00 88.69 71 LEU A N 1
ATOM 565 C CA . LEU A 1 71 ? -3.504 0.653 -1.441 1.00 88.69 71 LEU A CA 1
ATOM 566 C C . LEU A 1 71 ? -2.899 1.685 -2.394 1.00 88.69 71 LEU A C 1
ATOM 568 O O . LEU A 1 71 ? -3.615 2.202 -3.249 1.00 88.69 71 LEU A O 1
ATOM 572 N N . GLU A 1 72 ? -1.605 1.988 -2.268 1.00 87.69 72 GLU A N 1
ATOM 573 C CA . GLU A 1 72 ? -0.899 2.867 -3.208 1.00 87.69 72 GLU A CA 1
ATOM 574 C C . GLU A 1 72 ? -0.986 2.323 -4.634 1.00 87.69 72 GLU A C 1
ATOM 576 O O . GLU A 1 72 ? -1.323 3.068 -5.555 1.00 87.69 72 GLU A O 1
ATOM 581 N N . SER A 1 73 ? -0.771 1.017 -4.803 1.00 86.31 73 SER A N 1
ATOM 582 C CA . SER A 1 73 ? -0.877 0.333 -6.092 1.00 86.31 73 SER A CA 1
ATOM 583 C C . SER A 1 73 ? -2.307 0.365 -6.643 1.00 86.31 73 SER A C 1
ATOM 585 O O . SER A 1 73 ? -2.541 0.876 -7.742 1.00 86.31 73 SER A O 1
ATOM 587 N N . TRP A 1 74 ? -3.297 -0.094 -5.870 1.00 87.31 74 TRP A N 1
ATOM 588 C CA . TRP A 1 74 ? -4.681 -0.209 -6.340 1.00 87.31 74 TRP A CA 1
ATOM 589 C C . TRP A 1 74 ? -5.332 1.149 -6.606 1.00 87.31 74 TRP A C 1
ATOM 591 O O . TRP A 1 74 ? -6.023 1.346 -7.608 1.00 87.31 74 TRP A O 1
ATOM 601 N N . LEU A 1 75 ? -5.072 2.130 -5.741 1.00 86.38 75 LEU A N 1
ATOM 602 C CA . LEU A 1 75 ? -5.575 3.489 -5.906 1.00 86.38 75 LEU A CA 1
ATOM 603 C C . LEU A 1 75 ? -4.694 4.333 -6.820 1.00 86.38 75 LEU A C 1
ATOM 605 O O . LEU A 1 75 ? -5.049 5.494 -7.039 1.00 86.38 75 LEU A O 1
ATOM 609 N N . GLY A 1 76 ? -3.601 3.774 -7.367 1.00 84.50 76 GLY A N 1
ATOM 610 C CA . GLY A 1 76 ? -2.524 4.428 -8.125 1.00 84.50 76 GLY A CA 1
ATOM 611 C C . GLY A 1 76 ? -2.135 5.787 -7.546 1.00 84.50 76 GLY A C 1
ATOM 612 O O . GLY A 1 76 ? -2.226 6.808 -8.235 1.00 84.50 76 GLY A O 1
ATOM 613 N N . LEU A 1 77 ? -1.838 5.787 -6.252 1.00 83.62 77 LEU A N 1
ATOM 614 C CA . LEU A 1 77 ? -1.334 6.933 -5.509 1.00 83.62 77 LEU A CA 1
ATOM 615 C C . LEU A 1 77 ? 0.192 6.930 -5.565 1.00 83.62 77 LEU A C 1
ATOM 617 O O . LEU A 1 77 ? 0.818 5.891 -5.772 1.00 83.62 77 LEU A O 1
ATOM 621 N N . ASN A 1 78 ? 0.792 8.103 -5.403 1.00 84.19 78 ASN A N 1
ATOM 622 C CA . ASN A 1 78 ? 2.243 8.210 -5.388 1.00 84.19 78 ASN A CA 1
ATOM 623 C C . ASN A 1 78 ? 2.768 7.959 -3.974 1.00 84.19 78 ASN A C 1
ATOM 625 O O . ASN A 1 78 ? 2.068 8.187 -2.992 1.00 84.19 78 ASN A O 1
ATOM 629 N N . TYR A 1 79 ? 4.049 7.607 -3.860 1.00 76.94 79 TYR A N 1
ATOM 630 C CA . TYR A 1 79 ? 4.723 7.482 -2.562 1.00 76.94 79 TYR A CA 1
ATOM 631 C C . TYR A 1 79 ? 4.644 8.770 -1.716 1.00 76.94 79 TYR A C 1
ATOM 633 O O . TYR A 1 79 ? 4.644 8.724 -0.491 1.00 76.94 79 TYR A O 1
ATOM 641 N N . SER A 1 80 ? 4.508 9.939 -2.354 1.00 79.88 80 SER A N 1
ATOM 642 C CA . SER A 1 80 ? 4.271 11.217 -1.667 1.00 79.88 80 SER A CA 1
ATOM 643 C C . SER A 1 80 ? 2.967 11.256 -0.861 1.00 79.88 80 SER A C 1
ATOM 645 O O . SER A 1 80 ? 2.840 12.070 0.047 1.00 79.88 80 SER A O 1
ATOM 647 N N . ASP A 1 81 ? 2.001 10.392 -1.182 1.00 84.81 81 ASP A N 1
ATOM 648 C CA . ASP A 1 81 ? 0.695 10.324 -0.527 1.00 84.81 81 ASP A CA 1
ATOM 649 C C . ASP A 1 81 ? 0.690 9.347 0.666 1.00 84.81 81 ASP A C 1
ATOM 651 O O . ASP A 1 81 ? -0.336 9.189 1.332 1.00 84.81 81 ASP A O 1
ATOM 655 N N . HIS A 1 82 ? 1.826 8.711 0.977 1.00 86.06 82 HIS A N 1
ATOM 656 C CA . HIS A 1 82 ? 1.943 7.680 2.013 1.00 86.06 82 HIS A CA 1
ATOM 657 C C . HIS A 1 82 ? 1.422 8.147 3.383 1.00 86.06 82 HIS A C 1
ATOM 659 O O . HIS A 1 82 ? 0.620 7.465 4.029 1.00 86.06 82 HIS A O 1
ATOM 665 N N . ASP A 1 83 ? 1.812 9.346 3.821 1.00 86.50 83 ASP A N 1
ATOM 666 C CA . ASP A 1 83 ? 1.389 9.905 5.112 1.00 86.50 83 ASP A CA 1
ATOM 667 C C . ASP A 1 83 ? -0.107 10.256 5.141 1.00 86.50 83 ASP A C 1
ATOM 669 O O . ASP A 1 83 ? -0.790 10.090 6.163 1.00 86.50 83 ASP A O 1
ATOM 673 N N . LEU A 1 84 ? -0.657 10.677 3.998 1.00 88.69 84 LEU A N 1
ATOM 674 C CA . LEU A 1 84 ? -2.088 10.924 3.848 1.00 88.69 84 LEU A CA 1
ATOM 675 C C . LEU A 1 84 ? -2.882 9.616 3.966 1.00 88.69 84 LEU A C 1
ATOM 677 O O . LEU A 1 84 ? -3.905 9.573 4.654 1.00 88.69 84 LEU A O 1
ATOM 681 N N . ILE A 1 85 ? -2.397 8.534 3.355 1.00 90.62 85 ILE A N 1
ATOM 682 C CA . ILE A 1 85 ? -3.027 7.214 3.461 1.00 90.62 85 ILE A CA 1
ATOM 683 C C . ILE A 1 85 ? -2.966 6.729 4.911 1.00 90.62 85 ILE A C 1
ATOM 685 O O . ILE A 1 85 ? -3.998 6.372 5.475 1.00 90.62 85 ILE A O 1
ATOM 689 N N . ARG A 1 86 ? -1.801 6.795 5.569 1.00 90.31 86 ARG A N 1
ATOM 690 C CA . ARG A 1 86 ? -1.650 6.375 6.976 1.00 90.31 86 ARG A CA 1
ATOM 691 C C . ARG A 1 86 ? -2.580 7.128 7.920 1.00 90.31 86 ARG A C 1
ATOM 693 O O . ARG A 1 86 ? -3.223 6.511 8.770 1.00 90.31 86 ARG A O 1
ATOM 700 N N . SER A 1 87 ? -2.657 8.450 7.782 1.00 91.12 87 SER A N 1
ATOM 701 C CA . SER A 1 87 ? -3.546 9.271 8.609 1.00 91.12 87 SER A CA 1
ATOM 702 C C . SER A 1 87 ? -5.023 8.970 8.334 1.00 91.12 87 SER A C 1
ATOM 704 O O . SER A 1 87 ? -5.822 8.927 9.272 1.00 91.12 87 SER A O 1
ATOM 706 N N . THR A 1 88 ? -5.385 8.682 7.081 1.00 92.62 88 THR A N 1
ATOM 707 C CA . THR A 1 88 ? -6.741 8.261 6.700 1.00 92.62 88 THR A CA 1
ATOM 708 C C . THR A 1 88 ? -7.088 6.899 7.298 1.00 92.62 88 THR A C 1
ATOM 710 O O . THR A 1 88 ? -8.116 6.783 7.963 1.00 92.62 88 THR A O 1
ATOM 713 N N . LEU A 1 89 ? -6.208 5.902 7.174 1.00 91.88 89 LEU A N 1
ATOM 714 C CA . LEU A 1 89 ? -6.392 4.577 7.773 1.00 91.88 89 LEU A CA 1
ATOM 715 C C . LEU A 1 89 ? -6.536 4.663 9.295 1.00 91.88 89 LEU A C 1
ATOM 717 O O . LEU A 1 89 ? -7.417 4.033 9.866 1.00 91.88 89 LEU A O 1
ATOM 721 N N . TYR A 1 90 ? -5.739 5.500 9.964 1.00 90.31 90 TYR A N 1
ATOM 722 C CA . TYR A 1 90 ? -5.878 5.713 11.405 1.00 90.31 90 TYR A CA 1
ATOM 723 C C . TYR A 1 90 ? -7.259 6.271 11.793 1.00 90.31 90 TYR A C 1
ATOM 725 O O . TYR A 1 90 ? -7.850 5.834 12.782 1.00 90.31 90 TYR A O 1
ATOM 733 N N . ARG A 1 91 ? -7.812 7.203 11.003 1.00 91.88 91 ARG A N 1
ATOM 734 C CA . ARG A 1 91 ? -9.185 7.700 11.204 1.00 91.88 91 ARG A CA 1
ATOM 735 C C . ARG A 1 91 ? -10.228 6.613 10.941 1.00 91.88 91 ARG A C 1
ATOM 737 O O . ARG A 1 91 ? -11.201 6.544 11.683 1.00 91.88 91 ARG A O 1
ATOM 744 N N . MET A 1 92 ? -10.028 5.771 9.929 1.00 91.69 92 MET A N 1
ATOM 745 C CA . MET A 1 92 ? -10.931 4.656 9.616 1.00 91.69 92 MET A CA 1
ATOM 746 C C . MET A 1 92 ? -10.931 3.589 10.720 1.00 91.69 92 MET A C 1
ATOM 748 O O . MET A 1 92 ? -11.996 3.094 11.075 1.00 91.69 92 MET A O 1
ATOM 752 N N . ILE A 1 93 ? -9.774 3.308 11.333 1.00 90.12 93 ILE A N 1
ATOM 753 C CA . ILE A 1 93 ? -9.669 2.438 12.518 1.00 90.12 93 ILE A CA 1
ATOM 754 C C . ILE A 1 93 ? -10.471 3.024 13.680 1.00 90.12 93 ILE A C 1
ATOM 756 O O . ILE A 1 93 ? -11.286 2.331 14.278 1.00 90.12 93 ILE A O 1
ATOM 760 N N . LYS A 1 94 ? -10.298 4.321 13.976 1.00 88.50 94 LYS A N 1
ATOM 761 C CA . LYS A 1 94 ? -11.059 4.997 15.043 1.00 88.50 94 LYS A CA 1
ATOM 762 C C . LYS A 1 94 ? -12.572 4.974 14.823 1.00 88.50 94 LYS A C 1
ATOM 764 O O . LYS A 1 94 ? -13.319 5.009 15.791 1.00 88.50 94 LYS A O 1
ATOM 769 N N . ARG A 1 95 ? -13.014 4.947 13.565 1.00 88.25 95 ARG A N 1
ATOM 770 C CA . ARG A 1 95 ? -14.429 4.840 13.181 1.00 88.25 95 ARG A CA 1
ATOM 771 C C . ARG A 1 95 ? -14.935 3.396 13.135 1.00 88.25 95 ARG A C 1
ATOM 773 O O . ARG A 1 95 ? -16.099 3.198 12.818 1.00 88.25 95 ARG A O 1
ATOM 780 N N . GLY A 1 96 ? -14.074 2.412 13.396 1.00 84.38 96 GLY A N 1
ATOM 781 C CA . GLY A 1 96 ? -14.428 0.999 13.330 1.00 84.38 96 GLY A CA 1
ATOM 782 C C . GLY A 1 96 ? -14.784 0.528 11.921 1.00 84.38 96 GLY A C 1
ATOM 783 O O . GLY A 1 96 ? -15.642 -0.329 11.793 1.00 84.38 96 GLY A O 1
ATOM 784 N N . GLN A 1 97 ? -14.179 1.107 10.875 1.00 88.62 97 GLN A N 1
ATOM 785 C CA . GLN A 1 97 ? -14.413 0.716 9.472 1.00 88.62 97 GLN A CA 1
ATOM 786 C C . GLN A 1 97 ? -13.391 -0.303 8.957 1.00 88.62 97 GLN A C 1
ATOM 788 O O . GLN A 1 97 ? -13.670 -1.055 8.031 1.00 88.62 97 GLN A O 1
ATOM 793 N N . ILE A 1 98 ? -12.199 -0.320 9.551 1.00 90.94 98 ILE A N 1
ATOM 794 C CA . ILE A 1 98 ? -11.134 -1.287 9.272 1.00 90.94 98 ILE A CA 1
ATOM 795 C C . ILE A 1 98 ? -10.445 -1.647 10.583 1.00 90.94 98 ILE A C 1
ATOM 797 O O . ILE A 1 98 ? -10.438 -0.854 11.530 1.00 90.94 98 ILE A O 1
ATOM 801 N N . LYS A 1 99 ? -9.803 -2.810 10.618 1.00 87.62 99 LYS A N 1
ATOM 802 C CA . LYS A 1 99 ? -8.999 -3.261 11.753 1.00 87.62 99 LYS A CA 1
ATOM 803 C C . LYS A 1 99 ? -7.523 -3.272 11.380 1.00 87.62 99 LYS A C 1
ATOM 805 O O . LYS A 1 99 ? -7.147 -3.538 10.238 1.00 87.62 99 LYS A O 1
ATOM 810 N N . ARG A 1 100 ? -6.665 -2.956 12.350 1.00 87.75 100 ARG A N 1
ATOM 811 C CA . ARG A 1 100 ? -5.215 -3.105 12.200 1.00 87.75 100 ARG A CA 1
ATOM 812 C C . ARG A 1 100 ? -4.812 -4.460 12.756 1.00 87.75 100 ARG A C 1
ATOM 814 O O . ARG A 1 100 ? -4.986 -4.697 13.944 1.00 87.75 100 ARG A O 1
ATOM 821 N N . MET A 1 101 ? -4.210 -5.290 11.917 1.00 82.56 101 MET A N 1
ATOM 822 C CA . MET A 1 101 ? -3.745 -6.610 12.319 1.00 82.56 101 MET A CA 1
ATOM 823 C C . MET A 1 101 ? -2.441 -6.495 13.113 1.00 82.56 101 MET A C 1
ATOM 825 O O . MET A 1 101 ? -1.584 -5.638 12.840 1.00 82.56 101 MET A O 1
ATOM 829 N N . ARG A 1 102 ? -2.289 -7.351 14.126 1.00 68.50 102 ARG A N 1
ATOM 830 C CA . ARG A 1 102 ? -1.100 -7.382 14.978 1.00 68.50 102 ARG A CA 1
ATOM 831 C C . ARG A 1 102 ? 0.109 -7.836 14.155 1.00 68.50 102 ARG A C 1
ATOM 833 O O . ARG A 1 102 ? 0.029 -8.759 13.352 1.00 68.50 102 ARG A O 1
ATOM 840 N N . ARG A 1 103 ? 1.248 -7.165 14.342 1.00 67.25 103 ARG A N 1
ATOM 841 C CA . ARG A 1 103 ? 2.513 -7.570 13.712 1.00 67.25 103 ARG A CA 1
ATOM 842 C C . ARG A 1 103 ? 3.029 -8.822 14.416 1.00 67.25 103 ARG A C 1
ATOM 844 O O . ARG A 1 103 ? 3.160 -8.789 15.639 1.00 67.25 103 ARG A O 1
ATOM 851 N N . SER A 1 104 ? 3.371 -9.873 13.671 1.00 57.88 104 SER A N 1
ATOM 852 C CA . SER A 1 104 ? 4.018 -11.059 14.249 1.00 57.88 104 SER A CA 1
ATOM 853 C C . SER A 1 104 ? 5.437 -10.714 14.719 1.00 57.88 104 SER A C 1
ATOM 855 O O . SER A 1 104 ? 5.916 -11.217 15.737 1.00 57.88 104 SER A O 1
ATOM 857 N N . ARG A 1 105 ? 6.109 -9.783 14.020 1.00 61.16 105 ARG A N 1
ATOM 858 C CA . ARG A 1 105 ? 7.478 -9.337 14.338 1.00 61.16 105 ARG A CA 1
ATOM 859 C C . ARG A 1 105 ? 7.626 -7.813 14.279 1.00 61.16 105 ARG A C 1
ATOM 861 O O . ARG A 1 105 ? 7.031 -7.144 13.440 1.00 61.16 105 ARG A O 1
ATOM 868 N N . CYS A 1 106 ? 8.502 -7.240 15.117 1.00 52.88 106 CYS A N 1
ATOM 869 C CA . CYS A 1 106 ? 8.747 -5.784 15.190 1.00 52.88 106 CYS A CA 1
ATOM 870 C C . CYS A 1 106 ? 9.140 -5.117 13.855 1.00 52.88 106 CYS A C 1
ATOM 872 O O . CYS A 1 106 ? 8.978 -3.904 13.723 1.00 52.88 106 CYS A O 1
ATOM 874 N N . ARG A 1 107 ? 9.647 -5.880 12.876 1.00 61.94 107 ARG A N 1
ATOM 875 C CA . ARG A 1 107 ? 10.075 -5.378 11.558 1.00 61.94 107 ARG A CA 1
ATOM 876 C C . ARG A 1 107 ? 9.056 -5.590 10.433 1.00 61.94 107 ARG A C 1
ATOM 878 O O . ARG A 1 107 ? 9.331 -5.195 9.308 1.00 61.94 107 ARG A O 1
ATOM 885 N N . GLU A 1 108 ? 7.906 -6.195 10.706 1.00 67.56 108 GLU A N 1
ATOM 886 C CA . GLU A 1 108 ? 6.907 -6.449 9.665 1.00 67.56 108 GLU A CA 1
ATOM 887 C C . GLU A 1 108 ? 6.096 -5.196 9.323 1.00 67.56 108 GLU A C 1
ATOM 889 O O . GLU A 1 108 ? 5.829 -4.326 10.165 1.00 67.56 108 GLU A O 1
ATOM 894 N N . VAL A 1 109 ? 5.704 -5.105 8.053 1.00 77.00 109 VAL A N 1
ATOM 895 C CA . VAL A 1 109 ? 4.849 -4.035 7.533 1.00 77.00 109 VAL A CA 1
ATOM 896 C C . VAL A 1 109 ? 3.507 -4.080 8.274 1.00 77.00 109 VAL A C 1
ATOM 898 O O . VAL A 1 109 ? 3.035 -5.139 8.678 1.00 77.00 109 VAL A O 1
ATOM 901 N N . ALA A 1 110 ? 2.912 -2.915 8.556 1.00 81.25 110 ALA A N 1
ATOM 902 C CA . ALA A 1 110 ? 1.588 -2.906 9.180 1.00 81.25 110 ALA A CA 1
ATOM 903 C C . ALA A 1 110 ? 0.555 -3.449 8.184 1.00 81.25 110 ALA A C 1
ATOM 905 O O . ALA A 1 110 ? 0.450 -2.915 7.081 1.00 81.25 110 ALA A O 1
ATOM 906 N N . MET A 1 111 ? -0.185 -4.473 8.602 1.00 87.25 111 MET A N 1
ATOM 907 C CA . MET A 1 111 ? -1.292 -5.041 7.843 1.00 87.25 111 MET A CA 1
ATOM 908 C C . MET A 1 111 ? -2.622 -4.544 8.406 1.00 87.25 111 MET A C 1
ATOM 910 O O . MET A 1 111 ? -2.760 -4.289 9.608 1.00 87.25 111 MET A O 1
ATOM 914 N N . PHE A 1 112 ? -3.592 -4.402 7.521 1.00 89.88 112 PHE A N 1
ATOM 915 C CA . PHE A 1 112 ? -4.942 -3.944 7.799 1.00 89.88 112 PHE A CA 1
ATOM 916 C C . PHE A 1 112 ? -5.925 -4.921 7.163 1.00 89.88 112 PHE A C 1
ATOM 918 O O . PHE A 1 112 ? -5.573 -5.627 6.222 1.00 89.88 112 PHE A O 1
ATOM 925 N N . ALA A 1 113 ? -7.142 -4.958 7.679 1.00 88.38 113 ALA A N 1
ATOM 926 C CA . ALA A 1 113 ? -8.208 -5.793 7.152 1.00 88.38 113 ALA A CA 1
ATOM 927 C C . ALA A 1 113 ? -9.551 -5.064 7.260 1.00 88.38 113 ALA A C 1
ATOM 929 O O . ALA A 1 113 ? -9.702 -4.137 8.068 1.00 88.38 113 ALA A O 1
ATOM 930 N N . SER A 1 114 ? -10.518 -5.473 6.437 1.00 87.19 114 SER A N 1
ATOM 931 C CA . SER A 1 114 ? -11.911 -5.047 6.595 1.00 87.19 114 SER A CA 1
ATOM 932 C C . SER A 1 114 ? -12.450 -5.464 7.970 1.00 87.19 114 SER A C 1
ATOM 934 O O . SER A 1 114 ? -11.956 -6.403 8.586 1.00 87.19 114 SER A O 1
ATOM 936 N N . VAL A 1 115 ? -13.476 -4.781 8.474 1.00 82.81 115 VAL A N 1
ATOM 937 C CA . VAL A 1 115 ? -14.168 -5.202 9.711 1.00 82.81 115 VAL A CA 1
ATOM 938 C C . VAL A 1 115 ? -14.881 -6.537 9.527 1.00 82.81 115 VAL A C 1
ATOM 940 O O . VAL A 1 115 ? -15.004 -7.296 10.482 1.00 82.81 115 VAL A O 1
ATOM 943 N N . GLU A 1 116 ? -15.300 -6.827 8.298 1.00 77.94 116 GLU A N 1
ATOM 944 C CA . GLU A 1 116 ? -15.954 -8.077 7.902 1.00 77.94 116 GLU A CA 1
ATOM 945 C C . GLU A 1 116 ? -14.959 -9.235 7.704 1.00 77.94 116 GLU A C 1
ATOM 947 O O . GLU A 1 116 ? -15.369 -10.365 7.443 1.00 77.94 116 GLU A O 1
ATOM 952 N N . TYR A 1 117 ? -13.653 -8.973 7.836 1.00 73.31 117 TYR A N 1
ATOM 953 C CA . TYR A 1 117 ? -12.605 -9.973 7.661 1.00 73.31 117 TYR A CA 1
ATOM 954 C C . TYR A 1 117 ? -12.609 -10.996 8.804 1.00 73.31 117 TYR A C 1
ATOM 956 O O . TYR A 1 117 ? -11.990 -10.774 9.846 1.00 73.31 117 TYR A O 1
ATOM 964 N N . GLY A 1 118 ? -13.286 -12.122 8.550 1.00 61.28 118 GLY A N 1
ATOM 965 C CA . GLY A 1 118 ? -13.231 -13.381 9.298 1.00 61.28 118 GLY A CA 1
ATOM 966 C C . GLY A 1 118 ? -13.685 -13.323 10.769 1.00 61.28 118 GLY A C 1
ATOM 967 O O . GLY A 1 118 ? -13.737 -12.262 11.391 1.00 61.28 118 GLY A O 1
ATOM 968 N N . PRO A 1 119 ? -14.014 -14.473 11.389 1.00 52.66 119 PRO A N 1
ATOM 969 C CA . PRO A 1 119 ? -14.113 -14.538 12.843 1.00 52.66 119 PRO A CA 1
ATOM 970 C C . PRO A 1 119 ? -12.736 -14.219 13.440 1.00 52.66 119 PRO A C 1
ATOM 972 O O . PRO A 1 119 ? -11.718 -14.699 12.938 1.00 52.66 119 PRO A O 1
ATOM 975 N N . SER A 1 120 ? -12.684 -13.400 14.496 1.00 51.44 120 SER A N 1
ATOM 976 C CA . SER A 1 120 ? -11.417 -13.044 15.136 1.00 51.44 120 SER A CA 1
ATOM 977 C C . SER A 1 120 ? -10.696 -14.313 15.592 1.00 51.44 120 SER A C 1
ATOM 979 O O . SER A 1 120 ? -11.158 -15.035 16.475 1.00 51.44 120 SER A O 1
ATOM 981 N N . VAL A 1 121 ? -9.563 -14.618 14.951 1.00 49.91 121 VAL A N 1
ATOM 982 C CA . VAL A 1 121 ? -8.817 -15.870 15.185 1.00 49.91 121 VAL A CA 1
ATOM 983 C C . VAL A 1 121 ? -8.290 -15.950 16.624 1.00 49.91 121 VAL A C 1
ATOM 985 O O . VAL A 1 121 ? -7.985 -17.025 17.133 1.00 49.91 121 VAL A O 1
ATOM 988 N N . SER A 1 122 ? -8.322 -14.855 17.376 1.00 53.28 122 SER A N 1
ATOM 989 C CA . SER A 1 122 ? -8.350 -14.920 18.826 1.00 53.28 122 SER A CA 1
ATOM 990 C C . SER A 1 122 ? -9.005 -13.663 19.400 1.00 53.28 122 SER A C 1
ATOM 992 O O . SER A 1 122 ? -8.805 -12.563 18.887 1.00 53.28 122 SER A O 1
ATOM 994 N N . LYS A 1 123 ? -9.730 -13.793 20.524 1.00 56.44 123 LYS A N 1
ATOM 995 C CA . LYS A 1 123 ? -10.193 -12.650 21.348 1.00 56.44 123 LYS A CA 1
ATOM 996 C C . LYS A 1 123 ? -9.075 -11.627 21.620 1.00 56.44 123 LYS A C 1
ATOM 998 O O . LYS A 1 123 ? -9.360 -10.465 21.863 1.00 56.44 123 LYS A O 1
ATOM 1003 N N . TRP A 1 124 ? -7.821 -12.070 21.572 1.00 58.16 124 TRP A N 1
ATOM 1004 C CA . TRP A 1 124 ? -6.621 -11.298 21.860 1.00 58.16 124 TRP A CA 1
ATOM 1005 C C . TRP A 1 124 ? -6.173 -10.384 20.716 1.00 58.16 124 TRP A C 1
ATOM 1007 O O . TRP A 1 124 ? -5.470 -9.411 20.980 1.00 58.16 124 TRP A O 1
ATOM 1017 N N . ASP A 1 125 ? -6.549 -10.676 19.469 1.00 54.53 125 ASP A N 1
ATOM 1018 C CA . ASP A 1 125 ? -6.114 -9.892 18.304 1.00 54.53 125 ASP A CA 1
ATOM 1019 C C . ASP A 1 125 ? -6.906 -8.592 18.131 1.00 54.53 125 ASP A C 1
ATOM 1021 O O . ASP A 1 125 ? -6.382 -7.620 17.587 1.00 54.53 125 ASP A O 1
ATOM 1025 N N . ASP A 1 126 ? -8.135 -8.554 18.650 1.00 57.84 126 ASP A N 1
ATOM 1026 C CA . ASP A 1 126 ? -8.978 -7.355 18.676 1.00 57.84 126 ASP A CA 1
ATOM 1027 C C . ASP A 1 126 ? -8.678 -6.441 19.883 1.00 57.84 126 ASP A C 1
ATOM 1029 O O . ASP A 1 126 ? -9.095 -5.283 19.892 1.00 57.84 126 ASP A O 1
ATOM 1033 N N . MET A 1 127 ? -7.950 -6.933 20.894 1.00 65.00 127 MET A N 1
ATOM 1034 C CA . MET A 1 127 ? -7.641 -6.174 22.109 1.00 65.00 127 MET A CA 1
ATOM 1035 C C . MET A 1 127 ? -6.388 -5.313 21.944 1.00 65.00 127 MET A C 1
ATOM 1037 O O . MET A 1 127 ? -5.343 -5.741 21.441 1.00 65.00 127 MET A O 1
ATOM 1041 N N . THR A 1 128 ? -6.452 -4.087 22.453 1.00 68.69 128 THR A N 1
ATOM 1042 C CA . THR A 1 128 ? -5.259 -3.265 22.652 1.00 68.69 128 THR A CA 1
ATOM 1043 C C . THR A 1 128 ? -4.309 -3.930 23.657 1.00 68.69 128 THR A C 1
ATOM 1045 O O . THR A 1 128 ? -4.710 -4.734 24.495 1.00 68.69 128 THR A O 1
ATOM 1048 N N . LEU A 1 129 ? -3.017 -3.579 23.611 1.00 68.75 129 LEU A N 1
ATOM 1049 C CA . LEU A 1 129 ? -2.019 -4.097 24.564 1.00 68.75 129 LEU A CA 1
ATOM 1050 C C . LEU A 1 129 ? -2.419 -3.869 26.030 1.00 68.75 129 LEU A C 1
ATOM 1052 O O . LEU A 1 129 ? -2.072 -4.682 26.881 1.00 68.75 129 LEU A O 1
ATOM 1056 N N . VAL A 1 130 ? -3.130 -2.774 26.302 1.00 72.06 130 VAL A N 1
ATOM 1057 C CA . VAL A 1 130 ? -3.619 -2.425 27.639 1.00 72.06 130 VAL A CA 1
ATOM 1058 C C . VAL A 1 130 ? -4.758 -3.356 28.046 1.00 72.06 130 VAL A C 1
ATOM 1060 O O . VAL A 1 130 ? -4.679 -3.968 29.103 1.00 72.06 130 VAL A O 1
ATOM 1063 N N . GLU A 1 131 ? -5.755 -3.553 27.182 1.00 73.44 131 GLU A N 1
ATOM 1064 C CA . GLU A 1 131 ? -6.876 -4.470 27.443 1.00 73.44 131 GLU A CA 1
ATOM 1065 C C . GLU A 1 131 ? -6.406 -5.920 27.597 1.00 73.44 131 GLU A C 1
ATOM 1067 O O . GLU A 1 131 ? -6.837 -6.628 28.507 1.00 73.44 131 GLU A O 1
ATOM 1072 N N . ALA A 1 132 ? -5.457 -6.355 26.764 1.00 74.56 132 ALA A N 1
ATOM 1073 C CA . ALA A 1 132 ? -4.845 -7.672 26.885 1.00 74.56 132 ALA A CA 1
ATOM 1074 C C . ALA A 1 132 ? -4.098 -7.821 28.223 1.00 74.56 132 ALA A C 1
ATOM 1076 O O . ALA A 1 132 ? -4.230 -8.843 28.891 1.00 74.56 132 ALA A O 1
ATOM 1077 N N . ALA A 1 133 ? -3.346 -6.800 28.650 1.00 76.00 133 ALA A N 1
ATOM 1078 C CA . ALA A 1 133 ? -2.651 -6.808 29.935 1.00 76.00 133 ALA A CA 1
ATOM 1079 C C . ALA A 1 133 ? -3.619 -6.834 31.127 1.00 76.00 133 ALA A C 1
ATOM 1081 O O . ALA A 1 133 ? -3.410 -7.598 32.068 1.00 76.00 133 ALA A O 1
ATOM 1082 N N . GLU A 1 134 ? -4.692 -6.044 31.081 1.00 80.06 134 GLU A N 1
ATOM 1083 C CA . GLU A 1 134 ? -5.731 -6.043 32.113 1.00 80.06 134 GLU A CA 1
ATOM 1084 C C . GLU A 1 134 ? -6.442 -7.391 32.216 1.00 80.06 134 GLU A C 1
ATOM 1086 O O . GLU A 1 134 ? -6.692 -7.867 33.323 1.00 80.06 134 GLU A O 1
ATOM 1091 N N . THR A 1 135 ? -6.730 -8.029 31.080 1.00 80.06 135 THR A N 1
ATOM 1092 C CA . THR A 1 135 ? -7.368 -9.352 31.0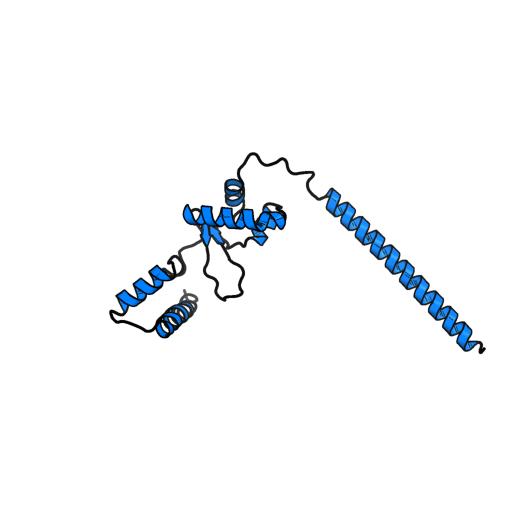40 1.00 80.06 135 THR A CA 1
ATOM 1093 C C . THR A 1 135 ? -6.481 -10.395 31.721 1.00 80.06 135 THR A C 1
ATOM 1095 O O . THR A 1 135 ? -6.944 -11.096 32.618 1.00 80.06 135 THR A O 1
ATOM 1098 N N . VAL A 1 136 ? -5.179 -10.411 31.406 1.00 79.38 136 VAL A N 1
ATOM 1099 C CA . VAL A 1 136 ? -4.199 -11.306 32.052 1.00 79.38 136 VAL A CA 1
ATOM 1100 C C . VAL A 1 136 ? -4.094 -11.047 33.556 1.00 79.38 136 VAL A C 1
ATOM 1102 O O . VAL A 1 136 ? -4.052 -11.984 34.351 1.00 79.38 136 VAL A O 1
ATOM 1105 N N . LEU A 1 137 ? -4.058 -9.779 33.971 1.00 83.19 137 LEU A N 1
ATOM 1106 C CA . LEU A 1 137 ? -3.970 -9.417 35.388 1.00 83.19 137 LEU A CA 1
ATOM 1107 C C . LEU A 1 137 ? -5.226 -9.828 36.168 1.00 83.19 137 LEU A C 1
ATOM 1109 O O . LEU A 1 137 ? -5.106 -10.282 37.307 1.00 83.19 137 LEU A O 1
ATOM 1113 N N . ARG A 1 138 ? -6.415 -9.717 35.559 1.00 83.50 138 ARG A N 1
ATOM 1114 C CA . ARG A 1 138 ? -7.678 -10.181 36.156 1.00 83.50 138 ARG A CA 1
ATOM 1115 C C . ARG A 1 138 ? -7.743 -11.701 36.257 1.00 83.50 138 ARG A C 1
ATOM 1117 O O . ARG A 1 138 ? -8.136 -12.203 37.303 1.00 83.50 138 ARG A O 1
ATOM 1124 N N . GLU A 1 139 ? -7.345 -12.422 35.211 1.00 81.31 139 GLU A N 1
ATOM 1125 C CA . GLU A 1 139 ? -7.373 -13.891 35.196 1.00 81.31 139 GLU A CA 1
ATOM 1126 C C . GLU A 1 139 ? -6.380 -14.506 36.187 1.00 81.31 139 GLU A C 1
ATOM 1128 O O . GLU A 1 139 ? -6.687 -15.500 36.841 1.00 81.31 139 GLU A O 1
ATOM 1133 N N . LEU A 1 140 ? -5.196 -13.908 36.338 1.00 81.38 140 LEU A N 1
ATOM 1134 C CA . LEU A 1 140 ? -4.178 -14.415 37.257 1.00 81.38 140 LEU A CA 1
ATOM 1135 C C . LEU A 1 140 ? -4.435 -14.026 38.717 1.00 81.38 140 LEU A C 1
ATOM 1137 O O . LEU A 1 140 ? -3.880 -14.668 39.610 1.00 81.38 140 LEU A O 1
ATOM 1141 N N . GLY A 1 141 ? -5.211 -12.965 38.970 1.00 80.06 141 GLY A N 1
ATOM 1142 C CA . GLY A 1 141 ? -5.549 -12.493 40.319 1.00 80.06 141 GLY A CA 1
ATOM 1143 C C . GLY A 1 141 ? -4.343 -12.080 41.173 1.00 80.06 141 GLY A C 1
ATOM 1144 O O . GLY A 1 141 ? -4.457 -11.961 42.391 1.00 80.06 141 GLY A O 1
ATOM 1145 N N . ARG A 1 142 ? -3.168 -11.891 40.559 1.00 81.06 142 ARG A N 1
ATOM 1146 C CA . ARG A 1 142 ? -1.907 -11.582 41.244 1.00 81.06 142 ARG A CA 1
ATOM 1147 C C . ARG A 1 142 ? -1.033 -10.653 40.405 1.00 81.06 142 ARG A C 1
ATOM 1149 O O . ARG A 1 142 ? -1.050 -10.751 39.175 1.00 81.06 142 ARG A O 1
ATOM 1156 N N . PRO A 1 143 ? -0.236 -9.778 41.041 1.00 82.06 143 PRO A N 1
ATOM 1157 C CA . PRO A 1 143 ? 0.699 -8.930 40.320 1.00 82.06 143 PRO A CA 1
ATOM 1158 C C . PRO A 1 143 ? 1.777 -9.786 39.646 1.00 82.06 143 PRO A C 1
ATOM 1160 O O . PRO A 1 143 ? 2.348 -10.690 40.256 1.00 82.06 143 PRO A O 1
ATOM 1163 N N . ILE A 1 144 ? 2.067 -9.484 38.382 1.00 85.62 144 ILE A N 1
ATOM 1164 C CA . ILE A 1 144 ? 3.134 -10.124 37.607 1.00 85.62 144 ILE A CA 1
ATOM 1165 C C . ILE A 1 144 ? 4.129 -9.082 37.107 1.00 85.62 144 ILE A C 1
ATOM 1167 O O . ILE A 1 144 ? 3.792 -7.915 36.913 1.00 85.62 144 ILE A O 1
ATOM 1171 N N . SER A 1 145 ? 5.372 -9.505 36.879 1.00 84.62 145 SER A N 1
ATOM 1172 C CA . SER A 1 145 ? 6.389 -8.622 36.312 1.00 84.62 145 SER A CA 1
ATOM 1173 C C . SER A 1 145 ? 6.101 -8.325 34.837 1.00 84.62 145 SER A C 1
ATOM 1175 O O . SER A 1 145 ? 5.582 -9.170 34.103 1.00 84.62 145 SER A O 1
ATOM 1177 N N . ALA A 1 146 ? 6.499 -7.138 34.371 1.00 77.00 146 ALA A N 1
ATOM 1178 C CA . ALA A 1 146 ? 6.315 -6.732 32.975 1.00 77.00 146 ALA A CA 1
ATOM 1179 C C . ALA A 1 146 ? 6.986 -7.701 31.979 1.00 77.00 146 ALA A C 1
ATOM 1181 O O . ALA A 1 146 ? 6.460 -7.942 30.892 1.00 77.00 146 ALA A O 1
ATOM 1182 N N . MET A 1 147 ? 8.118 -8.311 32.360 1.00 79.50 147 MET A N 1
ATOM 1183 C CA . MET A 1 147 ? 8.764 -9.348 31.548 1.00 79.50 147 MET A CA 1
ATOM 1184 C C . MET A 1 147 ? 7.926 -10.625 31.465 1.00 79.50 147 MET A C 1
ATOM 1186 O O . MET A 1 147 ? 7.758 -11.156 30.370 1.00 79.50 147 MET A O 1
ATOM 1190 N N . ALA A 1 148 ? 7.362 -11.095 32.583 1.00 76.06 148 ALA A N 1
ATOM 1191 C CA . ALA A 1 148 ? 6.510 -12.283 32.602 1.00 76.06 148 ALA A CA 1
ATOM 1192 C C . ALA A 1 148 ? 5.225 -12.071 31.788 1.00 76.06 148 ALA A C 1
ATOM 1194 O O . ALA A 1 148 ? 4.867 -12.936 30.992 1.00 76.06 148 ALA A O 1
ATOM 1195 N N . LEU A 1 149 ? 4.599 -10.894 31.905 1.00 79.12 149 LEU A N 1
ATOM 1196 C CA . LEU A 1 149 ? 3.443 -10.499 31.094 1.00 79.12 149 LEU A CA 1
ATOM 1197 C C . LEU A 1 149 ? 3.776 -10.527 29.595 1.00 79.12 149 LEU A C 1
ATOM 1199 O O . LEU A 1 149 ? 3.034 -11.090 28.792 1.00 79.12 149 LEU A O 1
ATOM 1203 N N . GLY A 1 150 ? 4.924 -9.959 29.216 1.00 73.44 150 GLY A N 1
ATOM 1204 C CA . GLY A 1 150 ? 5.386 -9.963 27.831 1.00 73.44 150 GLY A CA 1
ATOM 1205 C C . GLY A 1 150 ? 5.660 -11.369 27.291 1.00 73.44 150 GLY A C 1
ATOM 1206 O O . GLY A 1 150 ? 5.493 -11.603 26.097 1.00 73.44 150 GLY A O 1
ATOM 1207 N N . THR A 1 151 ? 6.096 -12.307 28.130 1.00 74.69 151 THR A N 1
ATOM 1208 C CA . THR A 1 151 ? 6.278 -13.714 27.739 1.00 74.69 151 THR A CA 1
ATOM 1209 C C . THR A 1 151 ? 4.932 -14.415 27.587 1.00 74.69 151 THR A C 1
ATOM 1211 O O . THR A 1 151 ? 4.708 -15.057 26.569 1.00 74.69 151 THR A O 1
ATOM 1214 N N . TRP A 1 152 ? 4.003 -14.211 28.522 1.00 70.81 152 TRP A N 1
ATOM 1215 C CA . TRP A 1 152 ? 2.662 -14.805 28.505 1.00 70.81 152 TRP A CA 1
ATOM 1216 C C . TRP A 1 152 ? 1.877 -14.426 27.241 1.00 70.81 152 TRP A C 1
ATOM 1218 O O . TRP A 1 152 ? 1.430 -15.294 26.494 1.00 70.81 152 TRP A O 1
ATOM 1228 N N . LEU A 1 153 ? 1.867 -13.129 26.906 1.00 71.25 153 LEU A N 1
ATOM 1229 C CA . LEU A 1 153 ? 1.255 -12.598 25.681 1.00 71.25 153 LEU A CA 1
ATOM 1230 C C . LEU A 1 153 ? 1.901 -13.113 24.381 1.00 71.25 153 LEU A C 1
ATOM 1232 O O . LEU A 1 153 ? 1.321 -12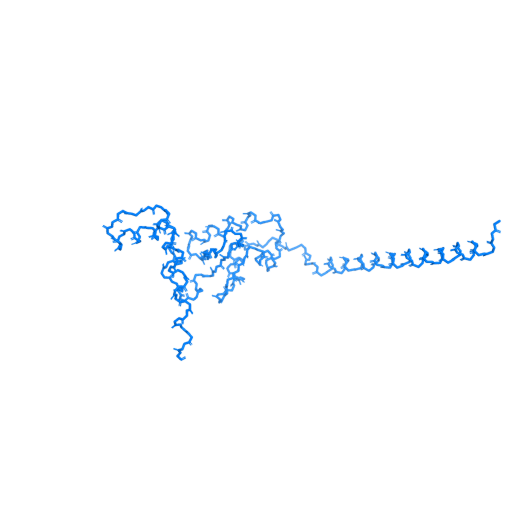.945 23.313 1.00 71.25 153 LEU A O 1
ATOM 1236 N N . ARG A 1 154 ? 3.112 -13.685 24.438 1.00 67.00 154 ARG A N 1
ATOM 1237 C CA . ARG A 1 154 ? 3.823 -14.259 23.280 1.00 67.00 154 ARG A CA 1
ATOM 1238 C C . ARG A 1 154 ? 3.686 -15.779 23.187 1.00 67.00 154 ARG A C 1
ATOM 1240 O O . ARG A 1 154 ? 3.786 -16.311 22.081 1.00 67.00 154 ARG A O 1
ATOM 1247 N N . SER A 1 155 ? 3.488 -16.456 24.316 1.00 59.72 155 SER A N 1
ATOM 1248 C CA . SER A 1 155 ? 3.346 -17.912 24.407 1.00 59.72 155 SER A CA 1
ATOM 1249 C C . SER A 1 155 ? 1.969 -18.380 23.934 1.00 59.72 155 SER A C 1
ATOM 1251 O O . SER A 1 155 ? 1.893 -19.289 23.111 1.00 59.72 155 SER A O 1
ATOM 1253 N N . ASP A 1 156 ? 0.892 -17.704 24.346 1.00 54.12 156 ASP A N 1
ATOM 1254 C CA . ASP A 1 156 ? -0.476 -18.105 23.979 1.00 54.12 156 ASP A CA 1
ATOM 1255 C C . ASP A 1 156 ? -0.825 -17.857 22.504 1.00 54.12 156 ASP A C 1
ATOM 1257 O O . ASP A 1 156 ? -1.712 -18.510 21.956 1.00 54.12 156 ASP A O 1
ATOM 1261 N N . CYS A 1 157 ? -0.069 -17.000 21.809 1.00 50.16 157 CYS A N 1
ATOM 1262 C CA . CYS A 1 157 ? -0.190 -16.832 20.359 1.00 50.16 157 CYS A CA 1
ATOM 1263 C C . CYS A 1 157 ? 0.334 -18.037 19.553 1.00 50.16 157 CYS A C 1
ATOM 1265 O O . CYS A 1 157 ? 0.059 -18.114 18.359 1.00 50.16 157 CYS A O 1
ATOM 1267 N N . ARG A 1 158 ? 1.108 -18.961 20.149 1.00 44.12 158 ARG A N 1
ATOM 1268 C CA . ARG A 1 158 ? 1.642 -20.138 19.430 1.00 44.12 158 ARG A CA 1
ATOM 1269 C C . ARG A 1 158 ? 0.839 -21.414 19.647 1.00 44.12 158 ARG A C 1
ATOM 1271 O O . ARG A 1 158 ? 0.896 -22.294 18.801 1.00 44.12 158 ARG A O 1
ATOM 1278 N N . CYS A 1 159 ? 0.078 -21.518 20.732 1.00 39.78 159 CYS A N 1
ATOM 1279 C CA . CYS A 1 159 ? -0.496 -22.798 21.155 1.00 39.78 159 CYS A CA 1
ATOM 1280 C C . CYS A 1 159 ? -1.862 -23.138 20.534 1.00 39.78 159 CYS A C 1
ATOM 1282 O O . CYS A 1 159 ? -2.417 -24.181 20.862 1.00 39.78 159 CYS A O 1
ATOM 1284 N N . LYS A 1 160 ? -2.428 -22.295 19.656 1.00 42.75 160 LYS A N 1
ATOM 1285 C CA . LYS A 1 160 ? -3.744 -22.561 19.036 1.00 42.75 160 LYS A CA 1
ATOM 1286 C C . LYS A 1 160 ? -3.722 -22.847 17.533 1.00 42.75 160 LYS A C 1
ATOM 1288 O O . LYS A 1 160 ? -4.758 -23.232 17.003 1.00 42.75 160 LYS A O 1
ATOM 1293 N N . ASN A 1 161 ? -2.570 -22.744 16.866 1.00 40.72 161 ASN A N 1
ATOM 1294 C CA . ASN A 1 161 ? -2.477 -23.053 15.432 1.00 40.72 161 ASN A CA 1
ATOM 1295 C C . ASN A 1 161 ? -2.460 -24.560 15.123 1.00 40.72 161 ASN A C 1
ATOM 1297 O O . ASN A 1 161 ? -2.839 -24.939 14.021 1.00 40.72 161 ASN A O 1
ATOM 1301 N N . ASP A 1 162 ? -2.114 -25.420 16.085 1.00 37.06 162 ASP A N 1
ATOM 1302 C CA . ASP A 1 162 ? -1.990 -26.866 15.834 1.00 37.06 162 ASP A CA 1
ATOM 1303 C C . ASP A 1 162 ? -3.269 -27.665 16.158 1.00 37.06 162 ASP A C 1
ATOM 1305 O O . ASP A 1 162 ? -3.321 -28.870 15.930 1.00 37.06 162 ASP A O 1
ATOM 1309 N N . ALA A 1 163 ? -4.329 -27.017 16.658 1.00 39.41 163 ALA A N 1
ATOM 1310 C CA . ALA A 1 163 ? -5.557 -27.699 17.089 1.00 39.41 163 ALA A CA 1
ATOM 1311 C C . ALA A 1 163 ? -6.722 -27.644 16.076 1.00 39.41 163 ALA A C 1
ATOM 1313 O O . ALA A 1 163 ? -7.799 -28.147 16.380 1.00 39.41 163 ALA A O 1
ATOM 1314 N N . GLN A 1 164 ? -6.545 -27.042 14.891 1.00 40.84 164 GLN A N 1
ATOM 1315 C CA . GLN A 1 164 ? -7.625 -26.897 13.892 1.00 40.84 164 GLN A CA 1
ATOM 1316 C C . GLN A 1 164 ? -7.356 -27.561 12.531 1.00 40.84 164 GLN A C 1
ATOM 1318 O O . GLN A 1 164 ? -8.104 -27.331 11.588 1.00 40.84 164 GLN A O 1
ATOM 1323 N N . VAL A 1 165 ? -6.354 -28.441 12.422 1.00 39.00 165 VAL A N 1
ATOM 1324 C CA . VAL A 1 165 ? -6.149 -29.281 11.223 1.00 39.00 165 VAL A CA 1
ATOM 1325 C C . VAL A 1 165 ? -6.486 -30.745 11.521 1.00 39.00 165 VAL A C 1
ATOM 1327 O O . VAL A 1 165 ? -5.714 -31.630 11.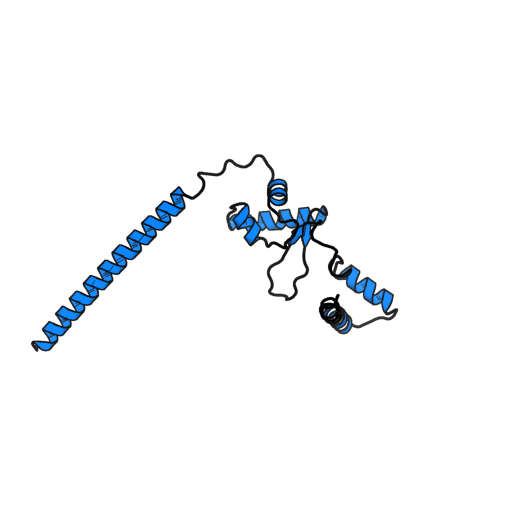194 1.00 39.00 165 VAL A O 1
ATOM 1330 N N . VAL A 1 166 ? -7.617 -31.016 12.177 1.00 40.78 166 VAL A N 1
ATOM 1331 C CA . VAL A 1 166 ? -8.311 -32.315 12.092 1.00 40.78 166 VAL A CA 1
ATOM 1332 C C . VAL A 1 166 ? -9.801 -32.078 12.357 1.00 40.78 166 VAL A C 1
ATOM 1334 O O . VAL A 1 166 ? -10.220 -31.992 13.511 1.00 40.78 166 VAL A O 1
ATOM 1337 N N . ALA A 1 167 ? -10.587 -31.960 11.290 1.00 36.84 167 ALA A N 1
ATOM 1338 C CA . ALA A 1 167 ? -12.005 -32.316 11.239 1.00 36.84 167 ALA A CA 1
ATOM 1339 C C . ALA A 1 167 ? -12.388 -32.542 9.774 1.00 36.84 167 ALA A C 1
ATOM 1341 O O . ALA A 1 167 ? -12.082 -31.645 8.956 1.00 36.84 167 ALA A O 1
#

pLDDT: mean 76.26, std 15.4, range [36.84, 92.88]